Protein AF-A0A0C3B642-F1 (afdb_monomer_lite)

Sequence (62 aa):
MDPVLQPPLRIAVSSSESISSKNTAQVLSSFLGEYQARDGDAAVNAQMQRLIAALEEESKQK

Radius of gyration: 16.9 Å; chains: 1; bounding box: 27×30×54 Å

pLDDT: mean 89.44, std 8.08, range [57.22, 95.44]

Structure (mmCIF, N/CA/C/O backbone):
data_AF-A0A0C3B642-F1
#
_entry.id   AF-A0A0C3B642-F1
#
loop_
_atom_site.group_PDB
_atom_site.id
_atom_site.type_symbol
_atom_site.label_atom_id
_atom_site.label_alt_id
_atom_site.label_comp_id
_atom_site.label_asym_id
_atom_site.label_entity_id
_atom_site.label_seq_id
_atom_site.pdbx_PDB_ins_code
_atom_site.Cartn_x
_atom_site.Cartn_y
_atom_site.Cartn_z
_atom_site.occupancy
_atom_site.B_iso_or_equiv
_atom_site.auth_seq_id
_atom_site.auth_comp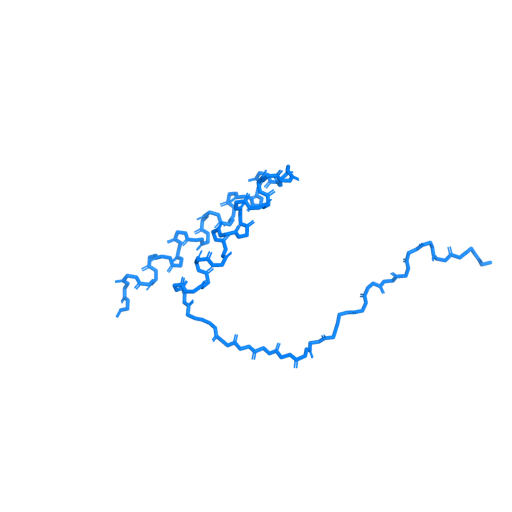_id
_atom_site.auth_asym_id
_atom_site.auth_atom_id
_atom_site.pdbx_PDB_model_num
ATOM 1 N N . MET A 1 1 ? 8.500 -13.042 -38.282 1.00 67.75 1 MET A N 1
ATOM 2 C CA . MET A 1 1 ? 7.881 -12.882 -36.953 1.00 67.75 1 MET A CA 1
ATOM 3 C C . MET A 1 1 ? 9.004 -12.519 -36.014 1.00 67.75 1 MET A C 1
ATOM 5 O O . MET A 1 1 ? 9.830 -13.382 -35.740 1.00 67.75 1 MET A O 1
ATOM 9 N N . ASP A 1 2 ? 9.102 -11.249 -35.635 1.00 70.50 2 ASP A N 1
ATOM 10 C CA . ASP A 1 2 ? 10.119 -10.816 -34.680 1.00 70.50 2 ASP A CA 1
ATOM 11 C C . ASP A 1 2 ? 9.849 -11.466 -33.315 1.00 70.50 2 ASP A C 1
ATOM 13 O O . ASP A 1 2 ? 8.686 -11.575 -32.909 1.00 70.50 2 ASP A O 1
ATOM 17 N N . PRO A 1 3 ? 10.883 -11.960 -32.616 1.00 71.31 3 PRO A N 1
ATOM 18 C CA . PRO A 1 3 ? 10.701 -12.572 -31.312 1.00 71.31 3 PRO A CA 1
ATOM 19 C C . PRO A 1 3 ? 10.196 -11.524 -30.317 1.00 71.31 3 PRO A C 1
ATOM 21 O O . PRO A 1 3 ? 10.732 -10.421 -30.223 1.00 71.31 3 PRO A O 1
ATOM 24 N N . VAL A 1 4 ? 9.163 -11.878 -29.550 1.00 71.31 4 VAL A N 1
ATOM 25 C CA . VAL A 1 4 ? 8.667 -11.044 -28.452 1.00 71.31 4 VAL A CA 1
ATOM 26 C C . VAL A 1 4 ? 9.773 -10.963 -27.401 1.00 71.31 4 VAL A C 1
ATOM 28 O O . VAL A 1 4 ? 10.027 -11.927 -26.684 1.00 71.31 4 VAL A O 1
ATOM 31 N N . LEU A 1 5 ? 10.452 -9.816 -27.340 1.00 70.25 5 LEU A N 1
ATOM 32 C CA . LEU A 1 5 ? 11.632 -9.590 -26.498 1.00 70.25 5 LEU A CA 1
ATOM 33 C C . LEU A 1 5 ? 11.335 -9.721 -24.993 1.00 70.25 5 LEU A C 1
ATOM 35 O O . LEU A 1 5 ? 12.257 -9.955 -24.216 1.00 70.25 5 LEU A O 1
ATOM 39 N N . GLN A 1 6 ? 10.064 -9.605 -24.583 1.00 81.56 6 GLN A N 1
ATOM 40 C CA . GLN A 1 6 ? 9.604 -9.812 -23.207 1.00 81.56 6 GLN A CA 1
ATOM 41 C C . GLN A 1 6 ? 8.191 -10.423 -23.201 1.00 81.56 6 GLN A C 1
ATOM 43 O O . GLN A 1 6 ? 7.212 -9.704 -23.414 1.00 81.56 6 GLN A O 1
ATOM 48 N N . PRO A 1 7 ? 8.046 -11.746 -23.009 1.00 82.75 7 PRO A N 1
ATOM 49 C CA . PRO A 1 7 ? 6.730 -12.356 -22.864 1.00 82.75 7 PRO A CA 1
ATOM 50 C C . PRO A 1 7 ? 6.030 -11.840 -21.591 1.00 82.75 7 PRO A C 1
ATOM 52 O O . PRO A 1 7 ? 6.701 -11.502 -20.614 1.00 82.75 7 PRO A O 1
ATOM 55 N N . PRO A 1 8 ? 4.685 -11.793 -21.564 1.00 86.56 8 PRO A N 1
ATOM 56 C CA . PRO A 1 8 ? 3.949 -11.306 -20.404 1.00 86.56 8 PRO A CA 1
ATOM 57 C C . PRO A 1 8 ? 4.156 -12.215 -19.186 1.00 86.56 8 PRO A C 1
ATOM 59 O O . PRO A 1 8 ? 4.076 -13.444 -19.284 1.00 86.56 8 PRO A O 1
ATOM 62 N N . LEU A 1 9 ? 4.362 -11.597 -18.022 1.00 88.88 9 LEU A N 1
ATOM 63 C CA . LEU A 1 9 ? 4.395 -12.289 -16.735 1.00 88.88 9 LEU A CA 1
ATOM 64 C C . LEU A 1 9 ? 3.018 -12.895 -16.435 1.00 88.88 9 LEU A C 1
ATOM 66 O O . LEU A 1 9 ? 2.005 -12.196 -16.425 1.00 88.88 9 LEU A O 1
ATOM 70 N N . ARG A 1 10 ? 2.979 -14.205 -16.173 1.00 90.00 10 ARG A N 1
ATOM 71 C CA . ARG A 1 10 ? 1.769 -14.902 -15.719 1.00 90.00 10 ARG A CA 1
ATOM 72 C C . ARG A 1 10 ? 1.782 -14.978 -14.197 1.00 90.00 10 ARG A C 1
ATOM 74 O O . ARG A 1 10 ? 2.643 -15.641 -13.630 1.00 90.00 10 ARG A O 1
ATOM 81 N N . ILE A 1 11 ? 0.824 -14.319 -13.551 1.00 92.12 11 ILE A N 1
ATOM 82 C CA . ILE A 1 11 ? 0.632 -14.376 -12.098 1.00 92.12 11 ILE A CA 1
ATOM 83 C C . ILE A 1 11 ? -0.490 -15.378 -11.809 1.00 92.12 11 ILE A C 1
ATOM 85 O O . ILE A 1 11 ? -1.593 -15.236 -12.334 1.00 92.12 11 ILE A O 1
ATOM 89 N N . ALA A 1 12 ? -0.207 -16.390 -10.988 1.00 94.12 12 ALA A N 1
ATOM 90 C CA . ALA A 1 12 ? -1.190 -17.351 -10.493 1.00 94.12 12 ALA A CA 1
ATOM 91 C C . ALA A 1 12 ? -1.280 -17.227 -8.968 1.00 94.12 12 ALA A C 1
ATOM 93 O O . ALA A 1 12 ? -0.258 -17.232 -8.284 1.00 94.12 12 ALA A O 1
ATOM 94 N N . VAL A 1 13 ? -2.496 -17.092 -8.440 1.00 93.56 13 VAL A N 1
ATOM 95 C CA . VAL A 1 13 ? -2.728 -16.952 -6.997 1.00 93.56 13 VAL A CA 1
ATOM 96 C C . VAL A 1 13 ? -2.595 -18.321 -6.332 1.00 93.56 13 VAL A C 1
ATOM 98 O O . VAL A 1 13 ? -3.302 -19.253 -6.708 1.00 93.56 13 VAL A O 1
ATOM 101 N N . SER A 1 14 ? -1.703 -18.441 -5.347 1.00 95.44 14 SER A N 1
ATOM 102 C CA . SER A 1 14 ? -1.524 -19.663 -4.549 1.00 95.44 14 SER A CA 1
ATOM 103 C C . SER A 1 14 ? -2.393 -19.678 -3.290 1.00 95.44 14 SER A C 1
ATOM 105 O O . SER A 1 14 ? -2.945 -20.717 -2.939 1.00 95.44 14 SER A O 1
ATOM 107 N N . SER A 1 15 ? -2.529 -18.537 -2.616 1.00 95.06 15 SER A N 1
ATOM 108 C CA . SER A 1 15 ? -3.357 -18.361 -1.422 1.00 95.06 15 SER A CA 1
ATOM 109 C C . SER A 1 15 ? -3.737 -16.890 -1.231 1.00 95.06 15 SER A C 1
ATOM 111 O O . SER A 1 15 ? -3.119 -15.988 -1.801 1.00 95.06 15 SER A O 1
ATOM 113 N N . SER A 1 16 ? -4.782 -16.645 -0.441 1.00 95.00 16 SER A N 1
ATOM 114 C CA . SER A 1 16 ? -5.192 -15.311 -0.007 1.00 95.00 16 SER A CA 1
ATOM 115 C C . SER A 1 16 ? -5.769 -15.418 1.397 1.00 95.00 16 SER A C 1
ATOM 117 O O . SER A 1 16 ? -6.663 -16.228 1.639 1.00 95.00 16 SER A O 1
ATOM 119 N N . GLU A 1 17 ? -5.238 -14.622 2.318 1.00 94.81 17 GLU A N 1
ATOM 120 C CA . GLU A 1 17 ? -5.659 -14.594 3.715 1.00 94.81 17 GLU A CA 1
ATOM 121 C C . GLU A 1 17 ? -5.952 -13.156 4.134 1.00 94.81 17 GLU A C 1
ATOM 123 O O . GLU A 1 17 ? -5.272 -12.214 3.720 1.00 94.81 17 GLU A O 1
ATOM 128 N N . SER A 1 18 ? -6.978 -12.981 4.964 1.00 93.81 18 SER A N 1
ATOM 129 C CA . SER A 1 18 ? -7.293 -11.680 5.546 1.00 93.81 18 SER A CA 1
ATOM 130 C C . SER A 1 18 ? -6.288 -11.333 6.640 1.00 93.81 18 SER A C 1
ATOM 132 O O . SER A 1 18 ? -6.082 -12.122 7.562 1.00 93.81 18 SER A O 1
ATOM 134 N N . ILE A 1 19 ? -5.739 -10.122 6.594 1.00 93.62 19 ILE A N 1
ATOM 135 C CA . ILE A 1 19 ? -4.880 -9.573 7.647 1.00 93.62 19 ILE A CA 1
ATOM 136 C C . ILE A 1 19 ? -5.573 -8.407 8.359 1.00 93.62 19 ILE A C 1
ATOM 138 O O . ILE A 1 19 ? -6.443 -7.746 7.794 1.00 93.62 19 ILE A O 1
ATOM 142 N N . SER A 1 20 ? -5.211 -8.165 9.620 1.00 93.50 20 SER A N 1
ATOM 143 C CA . SER A 1 20 ? -5.763 -7.053 10.400 1.00 93.50 20 SER A CA 1
ATOM 144 C C . SER A 1 20 ? -5.198 -5.708 9.940 1.00 93.50 20 SER A C 1
ATOM 146 O O . SER A 1 20 ? -4.049 -5.637 9.509 1.00 93.50 20 SER A O 1
ATOM 148 N N . SER A 1 21 ? -5.957 -4.623 10.119 1.00 93.00 21 SER A N 1
ATOM 149 C CA . SER A 1 21 ? -5.535 -3.265 9.735 1.00 93.00 21 SER A CA 1
ATOM 150 C C . SER A 1 21 ? -4.208 -2.853 10.382 1.00 93.00 21 SER A C 1
ATOM 152 O O . SER A 1 21 ? -3.362 -2.252 9.724 1.00 93.00 21 SER A O 1
ATOM 154 N N . LYS A 1 22 ? -3.967 -3.271 11.635 1.00 93.00 22 LYS A N 1
ATOM 155 C CA . LYS A 1 22 ? -2.684 -3.075 12.329 1.00 93.00 22 LYS A CA 1
ATOM 156 C C . LYS A 1 22 ? -1.524 -3.781 11.618 1.00 93.00 22 LYS A C 1
ATOM 158 O O . LYS A 1 22 ? -0.462 -3.189 11.452 1.00 93.00 22 LYS A O 1
ATOM 163 N N . ASN A 1 23 ? -1.723 -5.033 11.201 1.00 93.81 23 ASN A N 1
ATOM 164 C CA . ASN A 1 23 ? -0.698 -5.787 10.481 1.00 93.81 23 ASN A CA 1
ATOM 165 C C . ASN A 1 23 ? -0.447 -5.172 9.094 1.00 93.81 23 ASN A C 1
ATOM 167 O O . ASN A 1 23 ? 0.697 -4.967 8.701 1.00 93.81 23 ASN A O 1
ATOM 171 N N . THR A 1 24 ? -1.512 -4.774 8.392 1.00 93.75 24 THR A N 1
ATOM 172 C CA . THR A 1 24 ? -1.414 -4.079 7.101 1.00 93.75 24 THR A CA 1
ATOM 173 C C . THR A 1 24 ? -0.615 -2.782 7.210 1.00 93.75 24 THR A C 1
ATOM 175 O O . THR A 1 24 ? 0.280 -2.555 6.400 1.00 93.75 24 THR A O 1
ATOM 178 N N . ALA A 1 25 ? -0.885 -1.947 8.220 1.00 93.88 25 ALA A N 1
ATOM 179 C CA . ALA A 1 25 ? -0.154 -0.698 8.438 1.00 93.88 25 ALA A CA 1
ATOM 180 C C . ALA A 1 25 ? 1.348 -0.945 8.660 1.00 93.88 25 ALA A C 1
ATOM 182 O O . ALA A 1 25 ? 2.182 -0.257 8.072 1.00 93.88 25 ALA A O 1
ATOM 183 N N . GLN A 1 26 ? 1.697 -1.970 9.445 1.00 94.12 26 GLN A N 1
ATOM 184 C CA . GLN A 1 26 ? 3.090 -2.346 9.685 1.00 94.12 26 GLN A CA 1
ATOM 185 C C . GLN A 1 26 ? 3.792 -2.804 8.398 1.00 94.12 26 GLN A C 1
ATOM 187 O O . GLN A 1 26 ? 4.878 -2.314 8.091 1.00 94.12 26 GLN A O 1
ATOM 192 N N . VAL A 1 27 ? 3.160 -3.689 7.620 1.00 94.94 27 VAL A N 1
ATOM 193 C CA . VAL A 1 27 ? 3.703 -4.177 6.341 1.00 94.94 27 VAL A CA 1
ATOM 194 C C . VAL A 1 27 ? 3.908 -3.028 5.353 1.00 94.94 27 VAL A C 1
ATOM 196 O O . VAL A 1 27 ? 4.965 -2.932 4.730 1.00 94.94 27 VAL A O 1
ATOM 199 N N . LEU A 1 28 ? 2.928 -2.130 5.231 1.00 94.88 28 LEU A N 1
ATOM 200 C CA . LEU A 1 28 ? 3.016 -0.977 4.335 1.00 94.88 28 LEU A CA 1
ATOM 201 C C . LEU A 1 28 ? 4.094 0.018 4.765 1.00 94.88 28 LEU A C 1
ATOM 203 O O . LEU A 1 28 ? 4.773 0.570 3.905 1.00 94.88 28 LEU A O 1
ATOM 207 N N . SER A 1 29 ? 4.282 0.230 6.068 1.00 93.81 29 SER A N 1
ATOM 208 C CA . SER A 1 29 ? 5.341 1.099 6.589 1.00 93.81 29 SER A CA 1
ATOM 209 C C . SER A 1 29 ? 6.734 0.557 6.251 1.00 93.81 29 SER A C 1
ATOM 211 O O . SER A 1 29 ? 7.574 1.291 5.726 1.00 93.81 29 SER A O 1
ATOM 213 N N . SER A 1 30 ? 6.958 -0.749 6.449 1.00 94.69 30 SER A N 1
ATOM 214 C CA . SER A 1 30 ? 8.209 -1.409 6.051 1.00 94.69 30 SER A CA 1
ATOM 215 C C . SER A 1 30 ? 8.438 -1.337 4.540 1.00 94.69 30 SER A C 1
ATOM 217 O O . SER A 1 30 ? 9.512 -0.924 4.104 1.00 94.69 30 SER A O 1
ATOM 219 N N . PHE A 1 31 ? 7.414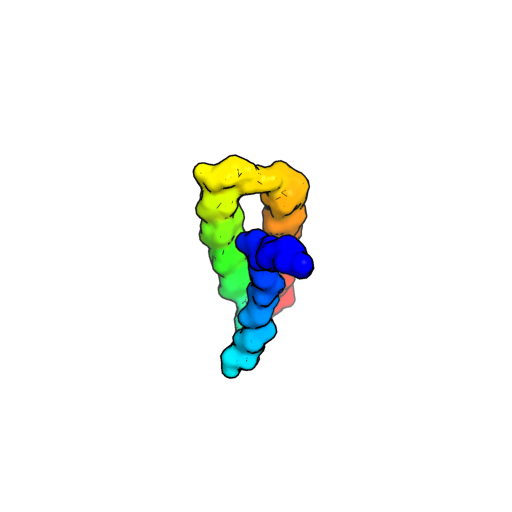 -1.657 3.742 1.00 93.81 31 PHE A N 1
ATOM 220 C CA . PHE A 1 31 ? 7.478 -1.546 2.285 1.00 93.81 31 PHE A CA 1
ATOM 221 C C . PHE A 1 31 ? 7.814 -0.121 1.834 1.00 93.81 31 PHE A C 1
ATOM 223 O O . PHE A 1 31 ? 8.662 0.066 0.967 1.00 93.81 31 PHE A O 1
ATOM 230 N N . LEU A 1 32 ? 7.173 0.890 2.425 1.00 93.81 32 LEU A N 1
ATOM 231 C CA . LEU A 1 32 ? 7.369 2.283 2.047 1.00 93.81 32 LEU A CA 1
ATOM 232 C C . LEU A 1 32 ? 8.802 2.751 2.329 1.00 93.81 32 LEU A C 1
ATOM 234 O O . LEU A 1 32 ? 9.375 3.449 1.497 1.00 93.81 32 LEU A O 1
ATOM 238 N N . GLY A 1 33 ? 9.395 2.337 3.452 1.00 91.75 33 GLY A N 1
ATOM 239 C CA . GLY A 1 33 ? 10.796 2.635 3.758 1.00 91.75 33 GLY A CA 1
ATOM 240 C C . GLY A 1 33 ? 11.759 2.057 2.715 1.00 91.75 33 GLY A C 1
ATOM 241 O O . GLY A 1 33 ? 12.652 2.756 2.236 1.00 91.75 33 GLY A O 1
ATOM 242 N N . GLU A 1 34 ? 11.544 0.806 2.300 1.00 92.94 34 GLU A N 1
ATOM 243 C CA . GLU A 1 34 ? 12.345 0.173 1.243 1.00 92.94 34 GLU A CA 1
ATOM 244 C C . GLU A 1 34 ? 12.109 0.801 -0.134 1.00 92.94 34 GLU A C 1
ATOM 246 O O . GLU A 1 34 ? 13.047 0.975 -0.912 1.00 92.94 34 GLU A O 1
ATOM 251 N N . TYR A 1 35 ? 10.860 1.144 -0.442 1.00 92.38 35 TYR A N 1
ATOM 252 C CA . TYR A 1 35 ? 10.476 1.746 -1.711 1.00 92.38 35 TYR A CA 1
ATOM 253 C C . TYR A 1 35 ? 11.080 3.147 -1.867 1.00 92.38 35 TYR A C 1
ATOM 255 O O . TYR A 1 35 ? 11.648 3.462 -2.910 1.00 92.38 35 TYR A O 1
ATOM 263 N N . GLN A 1 36 ? 11.062 3.957 -0.807 1.00 90.94 36 GLN A N 1
ATOM 264 C CA . GLN A 1 36 ? 11.710 5.271 -0.780 1.00 90.94 36 GLN A CA 1
ATOM 265 C C . GLN A 1 36 ? 13.229 5.184 -0.956 1.00 90.94 36 GLN A C 1
ATOM 267 O O . GLN A 1 36 ? 13.807 6.018 -1.646 1.00 90.94 36 GLN A O 1
ATOM 272 N N . ALA A 1 37 ? 13.874 4.155 -0.397 1.00 90.75 37 ALA A N 1
ATOM 273 C CA . ALA A 1 37 ? 15.312 3.938 -0.555 1.00 90.75 37 ALA A CA 1
ATOM 274 C C . ALA A 1 37 ? 15.736 3.585 -1.999 1.00 90.75 37 ALA A C 1
ATOM 276 O O . ALA A 1 37 ? 16.926 3.617 -2.306 1.00 90.75 37 ALA A O 1
ATOM 277 N N . ARG 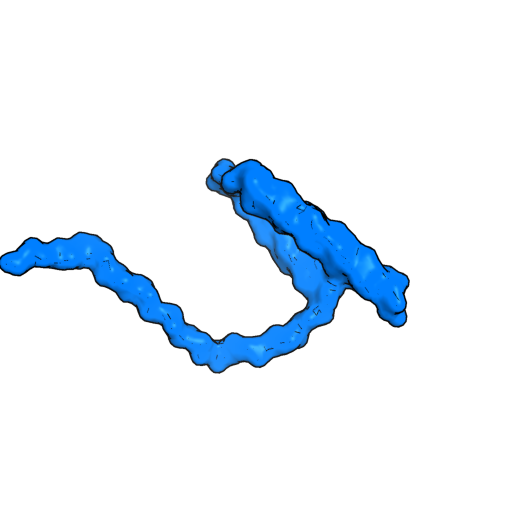A 1 38 ? 14.785 3.243 -2.881 1.00 92.56 38 ARG A N 1
ATOM 278 C CA . ARG A 1 38 ? 15.016 2.860 -4.287 1.00 92.56 38 ARG A CA 1
ATOM 279 C C . ARG A 1 38 ? 14.535 3.919 -5.290 1.00 92.56 38 ARG A C 1
ATOM 281 O O . ARG A 1 38 ? 14.130 3.553 -6.389 1.00 92.56 38 ARG A O 1
ATOM 288 N N . ASP A 1 39 ? 14.534 5.196 -4.908 1.00 85.88 39 ASP A N 1
ATOM 289 C CA . ASP A 1 39 ? 13.950 6.296 -5.698 1.00 85.88 39 ASP A CA 1
ATOM 290 C C . ASP A 1 39 ? 12.462 6.073 -6.024 1.00 85.88 39 ASP A C 1
ATOM 292 O O . ASP A 1 39 ? 11.980 6.316 -7.133 1.00 85.88 39 ASP A O 1
ATOM 296 N N . GLY A 1 40 ? 11.712 5.586 -5.034 1.00 80.62 40 GLY A N 1
ATOM 297 C CA . GLY A 1 40 ? 10.278 5.369 -5.154 1.00 80.62 40 GLY A CA 1
ATOM 298 C C . GLY A 1 40 ? 9.511 6.645 -5.509 1.00 80.62 40 GLY A C 1
ATOM 299 O O . GLY A 1 40 ? 9.743 7.714 -4.942 1.00 80.62 40 GLY A O 1
ATOM 300 N N . ASP A 1 41 ? 8.547 6.509 -6.419 1.00 92.06 41 ASP A N 1
ATOM 301 C CA . ASP A 1 41 ? 7.703 7.601 -6.908 1.00 92.06 41 ASP A CA 1
ATOM 302 C C . ASP A 1 41 ? 7.015 8.379 -5.763 1.00 92.06 41 ASP A C 1
ATOM 304 O O . ASP A 1 41 ? 6.374 7.803 -4.876 1.00 92.06 41 ASP A O 1
ATOM 308 N N . ALA A 1 42 ? 7.119 9.711 -5.802 1.00 88.81 42 ALA A N 1
ATOM 309 C CA . ALA A 1 42 ? 6.594 10.602 -4.769 1.00 88.81 42 ALA A CA 1
ATOM 310 C C . ALA A 1 42 ? 5.060 10.554 -4.627 1.00 88.81 42 ALA A C 1
ATOM 312 O O . ALA A 1 42 ? 4.541 10.682 -3.515 1.00 88.81 42 ALA A O 1
ATOM 313 N N . ALA A 1 43 ? 4.321 10.352 -5.721 1.00 90.81 43 ALA A N 1
ATOM 314 C CA . ALA A 1 43 ? 2.870 10.218 -5.686 1.00 90.81 43 ALA A CA 1
ATOM 315 C C . ALA A 1 43 ? 2.460 8.903 -5.014 1.00 90.81 43 ALA A C 1
ATOM 317 O O . ALA A 1 43 ? 1.557 8.899 -4.172 1.00 90.81 43 ALA A O 1
ATOM 318 N N . VAL A 1 44 ? 3.167 7.810 -5.320 1.00 90.12 44 VAL A N 1
ATOM 319 C CA . VAL A 1 44 ? 2.957 6.510 -4.663 1.00 90.12 44 VAL A CA 1
ATOM 320 C C . VAL A 1 44 ? 3.276 6.612 -3.172 1.00 90.12 44 VAL A C 1
ATOM 322 O O . VAL A 1 44 ? 2.491 6.149 -2.345 1.00 90.12 44 VAL A O 1
ATOM 325 N N . ASN A 1 45 ? 4.357 7.306 -2.806 1.00 91.62 45 ASN A N 1
ATOM 326 C CA . ASN A 1 45 ? 4.708 7.543 -1.406 1.00 91.62 45 ASN A CA 1
ATOM 327 C C . ASN A 1 45 ? 3.593 8.274 -0.650 1.00 91.62 45 ASN A C 1
ATOM 329 O O . ASN A 1 45 ? 3.179 7.833 0.422 1.00 91.62 45 ASN A O 1
ATOM 333 N N . ALA A 1 46 ? 3.066 9.360 -1.220 1.00 92.44 46 ALA A N 1
ATOM 334 C CA . ALA A 1 46 ? 1.992 10.129 -0.600 1.00 92.44 46 ALA A CA 1
ATOM 335 C C . ALA A 1 46 ? 0.699 9.309 -0.446 1.00 92.44 46 ALA A C 1
ATOM 337 O O . ALA A 1 46 ? 0.009 9.420 0.569 1.00 92.44 46 ALA A O 1
ATOM 338 N N . GLN A 1 47 ? 0.363 8.472 -1.433 1.00 94.06 47 GLN A N 1
ATOM 339 C CA . GLN A 1 47 ? -0.794 7.576 -1.356 1.00 94.06 47 GLN A CA 1
ATOM 340 C C . GLN A 1 47 ? -0.623 6.522 -0.257 1.00 94.06 47 GLN A C 1
ATOM 342 O O . GLN A 1 47 ? -1.533 6.336 0.552 1.00 94.06 47 GLN A O 1
ATOM 347 N N . MET A 1 48 ? 0.550 5.890 -0.180 1.00 94.25 48 MET A N 1
ATOM 348 C CA . MET A 1 48 ? 0.854 4.891 0.846 1.00 94.25 48 MET A CA 1
ATOM 349 C C . MET A 1 48 ? 0.835 5.494 2.252 1.00 94.25 48 MET A C 1
ATOM 351 O O . MET A 1 48 ? 0.249 4.906 3.156 1.00 94.25 48 MET A O 1
ATOM 355 N N . GLN A 1 49 ? 1.382 6.699 2.440 1.00 94.00 49 GLN A N 1
ATOM 356 C CA . GLN A 1 49 ? 1.326 7.402 3.728 1.00 94.00 49 GLN A CA 1
ATOM 357 C C . GLN A 1 49 ? -0.112 7.683 4.177 1.00 94.00 49 GLN A C 1
ATOM 359 O O . GLN A 1 49 ? -0.451 7.465 5.339 1.00 94.00 49 GLN A O 1
ATOM 364 N N . ARG A 1 50 ? -0.981 8.128 3.258 1.00 95.38 50 ARG A N 1
ATOM 365 C CA . ARG A 1 50 ? -2.405 8.354 3.560 1.00 95.38 50 ARG A CA 1
ATOM 366 C C . ARG A 1 50 ? -3.117 7.058 3.938 1.00 95.38 50 ARG A C 1
ATOM 368 O O . ARG A 1 50 ? -3.927 7.064 4.860 1.00 95.38 50 ARG A O 1
ATOM 375 N N . LEU A 1 51 ? -2.810 5.962 3.246 1.00 94.75 51 LEU A N 1
ATOM 376 C CA . LEU A 1 51 ? -3.380 4.651 3.545 1.00 94.75 51 LEU A CA 1
ATOM 377 C C . LEU A 1 51 ? -2.935 4.140 4.921 1.00 94.75 51 LEU A C 1
ATOM 379 O O . LEU A 1 51 ? -3.777 3.692 5.692 1.00 94.75 51 LEU A O 1
ATOM 383 N N . ILE A 1 52 ? -1.646 4.256 5.257 1.00 95.25 52 ILE A N 1
ATOM 384 C CA . ILE A 1 52 ? -1.123 3.883 6.581 1.00 95.25 52 ILE A CA 1
ATOM 385 C C . ILE A 1 52 ? -1.852 4.669 7.677 1.00 95.25 52 ILE A C 1
ATOM 387 O O . ILE A 1 52 ? -2.365 4.063 8.613 1.00 95.25 52 ILE A O 1
ATOM 391 N N . ALA A 1 53 ? -1.985 5.990 7.523 1.00 94.12 53 ALA A N 1
ATOM 392 C CA . ALA A 1 53 ? -2.695 6.825 8.492 1.00 94.12 53 ALA A CA 1
ATOM 393 C C . ALA A 1 53 ? -4.168 6.406 8.668 1.00 94.12 53 ALA A C 1
ATOM 395 O O . ALA A 1 53 ? -4.667 6.354 9.791 1.00 94.12 53 ALA A O 1
ATOM 396 N N . ALA A 1 54 ? -4.858 6.064 7.576 1.00 94.50 54 ALA A N 1
ATOM 397 C CA . ALA A 1 54 ? -6.239 5.584 7.632 1.00 94.50 54 ALA A CA 1
ATOM 398 C C . ALA A 1 54 ? -6.363 4.225 8.347 1.00 94.50 54 ALA A C 1
ATOM 400 O O . ALA A 1 54 ? -7.285 4.027 9.136 1.00 94.50 54 ALA A O 1
ATOM 401 N N . LEU A 1 55 ? -5.424 3.303 8.109 1.00 93.44 55 LEU A N 1
ATOM 402 C CA . LEU A 1 55 ? -5.393 1.989 8.761 1.00 93.44 55 LEU A CA 1
ATOM 403 C C . LEU A 1 55 ? -5.082 2.091 10.259 1.00 93.44 55 LEU A C 1
ATOM 405 O O . LEU A 1 55 ? -5.661 1.359 11.063 1.00 93.44 55 LEU A O 1
ATOM 409 N N . GLU A 1 56 ? -4.183 2.998 10.644 1.00 93.12 56 GLU A N 1
ATOM 410 C CA . GLU A 1 56 ? -3.892 3.278 12.050 1.00 93.12 56 GLU A CA 1
ATOM 411 C C . GLU A 1 56 ? -5.112 3.854 12.769 1.00 93.12 56 GLU A C 1
ATOM 413 O O . GLU A 1 56 ? -5.406 3.442 13.890 1.00 93.12 56 GLU A O 1
ATOM 418 N N . GLU A 1 57 ? -5.844 4.765 12.130 1.00 92.38 57 GLU A N 1
ATOM 419 C CA . GLU A 1 57 ? -7.068 5.330 12.694 1.00 92.38 57 GLU A CA 1
ATOM 420 C C . GLU A 1 57 ? -8.168 4.272 12.849 1.00 92.38 57 GLU A C 1
ATOM 422 O O . GLU A 1 57 ? -8.745 4.147 13.929 1.00 92.38 57 GLU A O 1
ATOM 427 N N . GLU A 1 58 ? -8.390 3.426 11.836 1.00 89.50 58 GLU A N 1
ATOM 428 C CA . GLU A 1 58 ? -9.322 2.292 11.943 1.00 89.50 58 GLU A CA 1
ATOM 429 C C . GLU A 1 58 ? -8.941 1.362 13.108 1.00 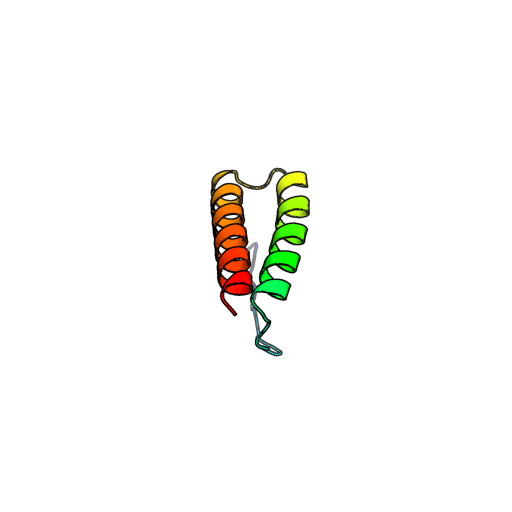89.50 58 GLU A C 1
ATOM 431 O O . GLU A 1 58 ? -9.804 0.883 13.843 1.00 89.50 58 GLU A O 1
ATOM 436 N N . SER A 1 5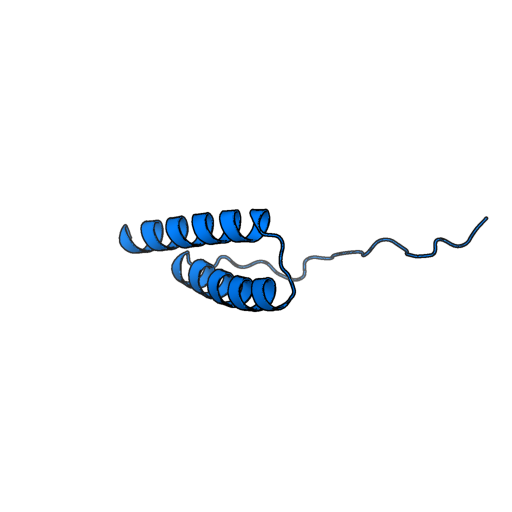9 ? -7.640 1.126 13.314 1.00 86.81 59 SER A N 1
ATOM 437 C CA . SER A 1 59 ? -7.160 0.249 14.386 1.00 86.81 59 SER A CA 1
ATOM 438 C C . SER A 1 59 ? -7.374 0.806 15.797 1.00 86.81 59 SER A C 1
ATOM 440 O O . SER A 1 59 ? -7.415 0.021 16.739 1.00 86.81 59 SER A O 1
ATOM 442 N N . LYS A 1 60 ? -7.510 2.130 15.953 1.00 85.50 60 LYS A N 1
ATOM 443 C CA . LYS A 1 60 ? -7.781 2.793 17.243 1.00 85.50 60 LYS A CA 1
ATOM 444 C C . LYS A 1 60 ? -9.269 2.822 17.594 1.00 85.50 60 LYS A C 1
ATOM 446 O O . LYS A 1 60 ? -9.609 3.018 18.756 1.00 85.50 60 LYS A O 1
ATOM 451 N N . GLN A 1 61 ? -10.138 2.680 16.594 1.00 77.75 61 GLN A N 1
AT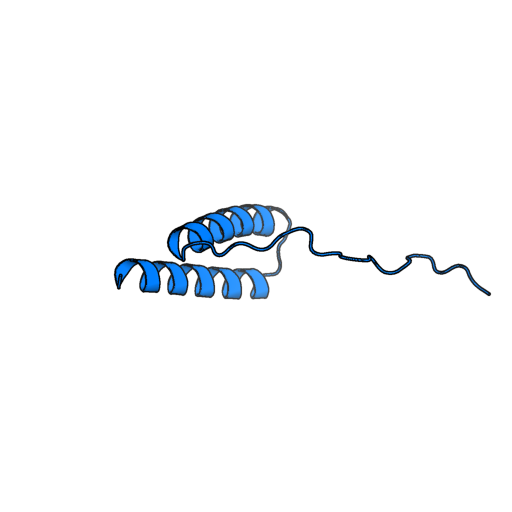OM 452 C CA . GLN A 1 61 ? -11.596 2.720 16.747 1.00 77.75 61 GLN A CA 1
ATOM 453 C C . GLN A 1 61 ? -12.217 1.338 17.033 1.00 77.75 61 GLN A C 1
ATOM 455 O O . GLN A 1 61 ? -13.423 1.256 17.269 1.00 77.75 61 GLN A O 1
ATOM 460 N N . LYS A 1 62 ? -11.415 0.265 17.009 1.00 57.22 62 LYS A N 1
ATOM 461 C CA . LYS A 1 62 ? -11.783 -1.108 17.396 1.00 57.22 62 LYS A CA 1
ATOM 462 C C . LYS A 1 62 ? -11.277 -1.440 18.793 1.00 57.22 62 LYS A C 1
ATOM 464 O O . LYS A 1 62 ? -12.009 -2.169 19.495 1.00 57.22 62 LYS A O 1
#

Foldseek 3Di:
DDDPPDDDDDDDDPDDDDDALVVVLVVLVVVLVVCVVVVHDPVVSVVSVVSSVVSVVVVVVD

Organism: NCBI:txid933852

Secondary structure (DSSP, 8-state):
----SSPPP-----------HHHHHHHHHHHHHHHHTTT--HHHHHHHHHHHHHHHHHHH--